Protein AF-A0A379WKR6-F1 (afdb_monomer_lite)

Sequence (77 aa):
MTNYFEFIAREVRELMASLGVTRLVDLIGRTDLLKELDGFTAKQQKLALSRLLETAEPHPVKRCTAPRITRRLITAC

Secondary structure (DSSP, 8-state):
--HHHHHHHHHHHHHHHHTT-S-GGGTTT-GGG--PPPPSSTTTTT---HHHH-----------------S------

InterPro domains:
  IPR013785 Aldolase-type TIM barrel [G3DSA:3.20.20.70] (1-69)

Structure (mmCIF, N/CA/C/O backbone):
data_AF-A0A379WKR6-F1
#
_entry.id   AF-A0A379WKR6-F1
#
loop_
_atom_site.group_PDB
_atom_site.id
_atom_site.type_symbol
_atom_site.label_atom_id
_atom_site.label_alt_id
_atom_site.label_comp_id
_atom_site.label_asym_id
_atom_site.label_entity_id
_atom_site.label_seq_id
_atom_site.pdbx_PDB_ins_code
_atom_site.Cartn_x
_atom_site.Cartn_y
_atom_site.Cartn_z
_atom_site.occupancy
_atom_site.B_iso_or_equiv
_atom_site.auth_seq_id
_atom_site.auth_comp_id
_atom_site.auth_asym_id
_atom_site.auth_atom_id
_atom_site.pdbx_PDB_model_num
ATOM 1 N N . MET A 1 1 ? 15.344 17.372 -5.417 1.00 58.44 1 MET A N 1
ATOM 2 C CA . MET A 1 1 ? 14.270 16.442 -5.002 1.00 58.44 1 MET A CA 1
ATOM 3 C C . MET A 1 1 ? 14.505 15.066 -5.633 1.00 58.44 1 M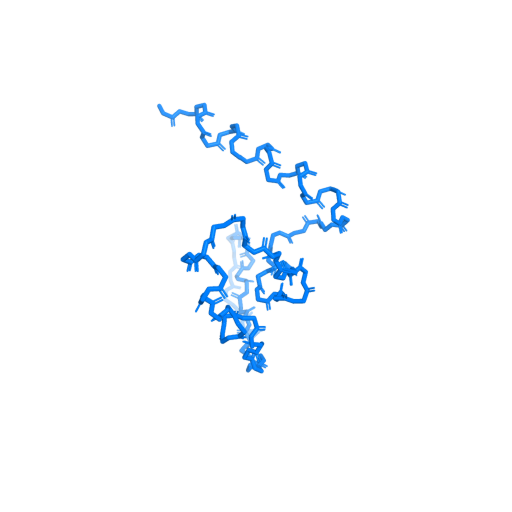ET A C 1
ATOM 5 O O . MET A 1 1 ? 13.687 14.592 -6.402 1.00 58.44 1 MET A O 1
ATOM 9 N N . THR A 1 2 ? 15.658 14.444 -5.376 1.00 71.75 2 THR A N 1
ATOM 10 C CA . THR A 1 2 ? 16.034 13.128 -5.943 1.00 71.75 2 THR A CA 1
ATOM 11 C C . THR A 1 2 ? 15.962 12.033 -4.885 1.00 71.75 2 THR A C 1
ATOM 13 O O . THR A 1 2 ? 15.430 10.960 -5.135 1.00 71.75 2 THR A O 1
ATOM 16 N N . ASN A 1 3 ? 16.385 12.356 -3.664 1.00 83.44 3 ASN A N 1
ATOM 17 C CA . ASN A 1 3 ? 16.553 11.368 -2.602 1.00 83.44 3 ASN A CA 1
ATOM 18 C C . ASN A 1 3 ? 15.221 10.807 -2.072 1.00 83.44 3 ASN A C 1
ATOM 20 O O . ASN A 1 3 ? 15.137 9.623 -1.778 1.00 83.44 3 ASN A O 1
ATOM 24 N N . TYR A 1 4 ? 14.162 11.622 -1.980 1.00 88.62 4 TYR A N 1
ATOM 25 C CA . TYR A 1 4 ? 12.882 11.186 -1.400 1.00 88.62 4 TYR A CA 1
ATOM 26 C C . TYR A 1 4 ? 12.287 9.974 -2.135 1.00 88.62 4 TYR A C 1
ATOM 28 O O . TYR A 1 4 ? 12.001 8.952 -1.520 1.00 88.62 4 TYR A O 1
ATOM 36 N N . PHE A 1 5 ? 12.168 10.050 -3.462 1.00 89.06 5 PHE A N 1
ATOM 37 C CA . PHE A 1 5 ? 11.610 8.952 -4.253 1.00 89.06 5 PHE A CA 1
ATOM 38 C C . PHE A 1 5 ? 12.521 7.723 -4.293 1.00 89.06 5 PHE A C 1
ATOM 40 O O . PHE A 1 5 ? 12.017 6.607 -4.384 1.00 89.06 5 PHE A O 1
ATOM 47 N N . GLU A 1 6 ? 13.840 7.904 -4.195 1.00 88.75 6 GLU A N 1
ATOM 48 C CA . GLU A 1 6 ? 14.783 6.786 -4.132 1.00 88.75 6 GLU A CA 1
ATOM 49 C C . GLU A 1 6 ? 14.630 5.987 -2.832 1.00 88.75 6 GLU A C 1
ATOM 51 O O . GLU A 1 6 ? 14.571 4.756 -2.874 1.00 88.75 6 GLU A O 1
ATOM 56 N N . PHE A 1 7 ? 14.481 6.673 -1.694 1.00 91.56 7 PHE A N 1
ATOM 57 C CA . PHE A 1 7 ? 14.222 6.025 -0.408 1.00 91.56 7 PHE A CA 1
ATOM 58 C C . PHE A 1 7 ? 12.885 5.282 -0.403 1.00 91.56 7 PHE A C 1
ATOM 60 O O . PHE A 1 7 ? 12.856 4.103 -0.054 1.00 91.56 7 PHE A O 1
ATOM 67 N N . ILE A 1 8 ? 11.813 5.924 -0.877 1.00 91.81 8 ILE A N 1
ATOM 68 C CA . ILE A 1 8 ? 10.489 5.292 -0.977 1.00 91.81 8 ILE A CA 1
ATOM 69 C C . ILE A 1 8 ? 10.531 4.072 -1.908 1.00 91.81 8 ILE A C 1
ATOM 71 O O . ILE A 1 8 ? 10.017 3.008 -1.573 1.00 91.81 8 ILE A O 1
ATOM 75 N N . ALA A 1 9 ? 11.183 4.178 -3.069 1.00 91.62 9 ALA A N 1
ATOM 76 C CA . ALA A 1 9 ? 11.297 3.058 -4.001 1.00 91.62 9 ALA A CA 1
ATOM 77 C C . ALA A 1 9 ? 12.102 1.886 -3.419 1.00 91.62 9 ALA A C 1
ATOM 79 O O . ALA A 1 9 ? 11.833 0.732 -3.756 1.00 91.62 9 ALA A O 1
ATOM 80 N N . ARG A 1 10 ? 13.100 2.162 -2.571 1.00 92.88 10 ARG A N 1
ATOM 81 C CA . ARG A 1 10 ? 13.866 1.119 -1.885 1.00 92.88 10 ARG A CA 1
ATOM 82 C C . ARG A 1 10 ? 13.013 0.393 -0.846 1.00 92.88 10 ARG A C 1
ATOM 84 O O . ARG A 1 10 ? 12.951 -0.829 -0.903 1.00 92.88 10 ARG A O 1
ATOM 91 N N . GLU A 1 11 ? 12.303 1.129 0.002 1.00 93.50 11 GLU A N 1
ATOM 92 C CA . GLU A 1 11 ? 11.403 0.560 1.014 1.00 93.50 11 GLU A CA 1
ATOM 93 C C . GLU A 1 11 ? 10.316 -0.321 0.377 1.00 93.50 11 GLU A C 1
ATOM 95 O O . GLU A 1 11 ? 10.118 -1.468 0.775 1.00 93.50 11 GLU A O 1
ATOM 100 N N . VAL A 1 12 ? 9.675 0.154 -0.696 1.00 92.25 12 VAL A N 1
ATOM 101 C CA . VAL A 1 12 ? 8.665 -0.636 -1.419 1.00 92.25 12 VAL A CA 1
ATOM 102 C C . VAL A 1 12 ? 9.256 -1.939 -1.970 1.00 92.25 12 VAL A C 1
ATOM 104 O O . VAL A 1 12 ? 8.602 -2.978 -1.904 1.00 92.25 12 VAL A O 1
ATOM 107 N N . ARG A 1 13 ? 10.498 -1.929 -2.478 1.00 92.38 13 ARG A N 1
ATOM 108 C CA . ARG A 1 13 ? 11.164 -3.154 -2.959 1.00 92.38 13 ARG A CA 1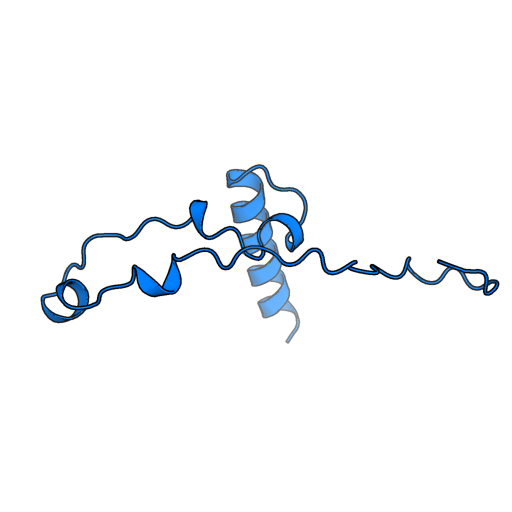
ATOM 109 C C . ARG A 1 13 ? 11.458 -4.149 -1.836 1.00 92.38 13 ARG A C 1
ATOM 111 O O . ARG A 1 13 ? 11.336 -5.349 -2.064 1.00 92.38 13 ARG A O 1
ATOM 118 N N . GLU A 1 14 ? 11.816 -3.678 -0.648 1.00 93.12 14 GLU A N 1
ATOM 119 C CA . GLU A 1 14 ? 12.046 -4.532 0.527 1.00 93.12 14 GLU A CA 1
ATOM 120 C C . GLU A 1 14 ? 10.738 -5.191 1.007 1.00 93.12 14 GLU A C 1
ATOM 122 O O . GLU A 1 14 ? 10.698 -6.397 1.273 1.00 93.12 14 GLU A O 1
ATOM 127 N N . LEU A 1 15 ? 9.634 -4.437 1.014 1.00 91.69 15 LEU A N 1
ATOM 128 C CA . LEU A 1 15 ? 8.298 -4.971 1.302 1.00 91.69 15 LEU A CA 1
ATOM 129 C C . LEU A 1 15 ? 7.856 -5.999 0.248 1.00 91.69 15 LEU A C 1
ATOM 131 O O . LEU A 1 15 ? 7.361 -7.073 0.590 1.00 91.69 15 LEU A O 1
ATOM 135 N N . MET A 1 16 ? 8.085 -5.711 -1.036 1.00 90.25 16 MET A N 1
ATOM 136 C CA . MET A 1 16 ? 7.797 -6.646 -2.128 1.00 90.25 16 MET A CA 1
ATOM 137 C C . MET A 1 16 ? 8.609 -7.943 -2.018 1.00 90.25 16 MET A C 1
ATOM 139 O O . MET A 1 16 ? 8.064 -9.019 -2.269 1.00 90.25 16 MET A O 1
ATOM 143 N N . ALA A 1 17 ? 9.878 -7.861 -1.606 1.00 91.06 17 ALA A N 1
ATOM 144 C CA . ALA A 1 17 ? 10.722 -9.031 -1.379 1.00 91.06 17 ALA A CA 1
A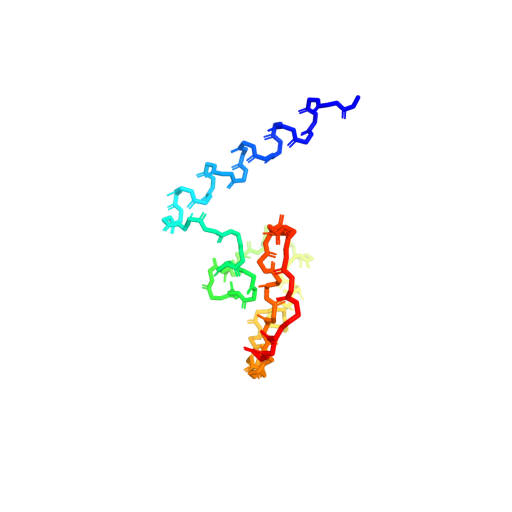TOM 145 C C . ALA A 1 17 ? 10.183 -9.909 -0.240 1.00 91.06 17 ALA A C 1
ATOM 147 O O . ALA A 1 17 ? 10.150 -11.130 -0.375 1.00 91.06 17 ALA A O 1
ATOM 148 N N . SER A 1 18 ? 9.684 -9.291 0.834 1.00 89.50 18 SER A N 1
ATOM 149 C CA . SER A 1 18 ? 9.059 -9.999 1.963 1.00 89.50 18 SER A CA 1
ATOM 150 C C . SER A 1 18 ? 7.774 -10.733 1.557 1.00 89.50 18 SER A C 1
ATOM 152 O O . SER A 1 18 ? 7.471 -11.799 2.084 1.00 89.50 18 SER A O 1
ATOM 154 N N . LEU A 1 19 ? 7.038 -10.185 0.587 1.00 87.38 19 LEU A N 1
ATOM 155 C CA . LEU A 1 19 ? 5.832 -10.789 0.011 1.00 87.38 19 LEU A CA 1
ATOM 156 C C . LEU A 1 19 ? 6.128 -11.795 -1.119 1.00 87.38 19 LEU A C 1
ATOM 158 O O . LEU A 1 19 ? 5.205 -12.444 -1.610 1.00 87.38 19 LEU A O 1
ATOM 162 N N . GLY A 1 20 ? 7.385 -11.917 -1.563 1.00 89.00 20 GLY A N 1
ATOM 163 C CA . GLY A 1 20 ? 7.781 -12.791 -2.672 1.00 89.00 20 GLY A CA 1
ATOM 164 C C . GLY A 1 20 ? 7.308 -12.322 -4.054 1.00 89.00 20 GLY A C 1
ATOM 165 O O . GLY A 1 20 ? 7.189 -13.137 -4.969 1.00 89.00 20 GLY A O 1
ATOM 166 N N . VAL A 1 21 ? 7.021 -11.026 -4.231 1.00 85.75 21 VAL A N 1
ATOM 167 C CA . VAL A 1 21 ? 6.486 -10.474 -5.487 1.00 85.75 21 VAL A CA 1
ATOM 168 C C . VAL A 1 21 ? 7.550 -9.689 -6.248 1.00 85.75 21 VAL A C 1
ATOM 170 O O . VAL A 1 21 ? 8.238 -8.834 -5.698 1.00 85.75 21 VAL A O 1
ATOM 173 N N . THR A 1 22 ? 7.665 -9.945 -7.552 1.00 84.94 22 THR A N 1
ATOM 174 C CA . THR A 1 22 ? 8.693 -9.336 -8.412 1.00 84.94 22 THR A CA 1
ATOM 175 C C . THR A 1 22 ? 8.224 -8.067 -9.122 1.00 84.94 22 THR A C 1
ATOM 177 O O . THR A 1 22 ? 9.051 -7.220 -9.464 1.00 84.94 22 THR A O 1
ATOM 180 N N . ARG A 1 23 ? 6.911 -7.892 -9.342 1.00 84.56 23 ARG A N 1
ATOM 181 C CA . ARG A 1 23 ? 6.351 -6.722 -10.035 1.00 84.56 23 ARG A CA 1
ATOM 182 C C . ARG A 1 23 ? 5.219 -6.090 -9.240 1.00 84.56 23 ARG A C 1
ATOM 184 O O . ARG A 1 23 ? 4.288 -6.764 -8.818 1.00 84.56 23 ARG A O 1
ATOM 191 N N . LEU A 1 24 ? 5.247 -4.762 -9.128 1.00 84.69 24 LEU A N 1
ATOM 192 C CA . LEU A 1 24 ? 4.217 -4.004 -8.411 1.00 84.69 24 LEU A CA 1
ATOM 193 C C . LEU A 1 24 ? 2.815 -4.201 -9.013 1.00 84.69 24 LEU A C 1
ATOM 195 O O . LEU A 1 24 ? 1.830 -4.209 -8.286 1.00 84.69 24 LEU A O 1
ATOM 199 N N . VAL A 1 25 ? 2.723 -4.413 -10.331 1.00 82.69 25 VAL A N 1
ATOM 200 C CA . VAL A 1 25 ? 1.448 -4.655 -11.030 1.00 82.69 25 VAL A CA 1
ATOM 201 C C . VAL A 1 25 ? 0.705 -5.895 -10.535 1.00 82.69 25 VAL A C 1
ATOM 203 O O . VAL A 1 25 ? -0.516 -5.924 -10.630 1.00 82.69 25 VAL A O 1
ATOM 206 N N . ASP A 1 26 ? 1.419 -6.876 -9.978 1.00 80.62 26 ASP A N 1
ATOM 207 C CA . ASP A 1 26 ? 0.836 -8.126 -9.476 1.00 80.62 26 ASP A CA 1
ATOM 208 C C . ASP A 1 26 ? 0.211 -7.956 -8.075 1.00 80.62 26 ASP A C 1
ATOM 210 O O . ASP A 1 26 ? -0.498 -8.839 -7.594 1.00 80.62 26 ASP A O 1
ATOM 214 N N . LEU A 1 27 ? 0.455 -6.814 -7.420 1.00 81.19 27 LEU A N 1
ATOM 215 C CA . LEU A 1 27 ? -0.140 -6.441 -6.132 1.00 81.19 27 LEU A CA 1
ATOM 216 C C . LEU A 1 27 ? -1.398 -5.573 -6.289 1.00 81.19 27 LEU A C 1
ATOM 218 O O . LEU A 1 27 ? -2.203 -5.482 -5.363 1.00 81.19 27 LEU A O 1
ATOM 222 N N . ILE A 1 28 ? -1.582 -4.920 -7.441 1.00 81.88 28 ILE A N 1
ATOM 223 C CA . ILE A 1 28 ? -2.687 -3.978 -7.651 1.00 81.88 28 ILE A CA 1
ATOM 224 C C . ILE A 1 28 ? -4.011 -4.748 -7.696 1.00 81.88 28 ILE A C 1
ATOM 226 O O . ILE A 1 28 ? -4.229 -5.562 -8.589 1.00 81.88 28 ILE A O 1
ATOM 230 N N . GLY A 1 29 ? -4.906 -4.451 -6.752 1.00 76.06 29 GLY A N 1
ATOM 231 C CA . GLY A 1 29 ? -6.238 -5.058 -6.668 1.00 76.06 29 GLY A CA 1
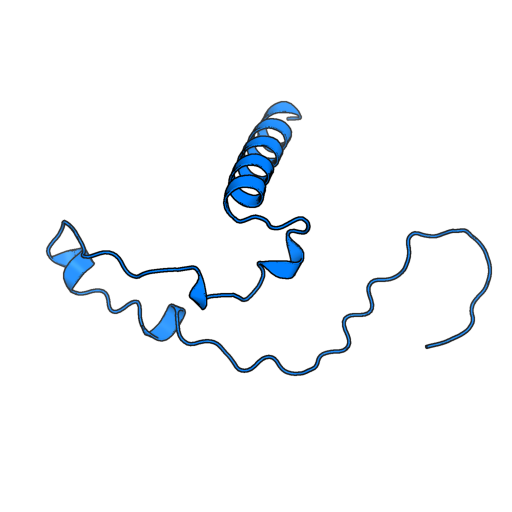ATOM 232 C C . GLY A 1 29 ? -6.320 -6.333 -5.824 1.00 76.06 29 GLY A C 1
ATOM 233 O O . GLY A 1 29 ? -7.415 -6.856 -5.655 1.00 76.06 29 GLY A O 1
ATOM 234 N N . ARG A 1 30 ? -5.209 -6.818 -5.250 1.00 75.25 30 ARG A N 1
ATOM 235 C CA . ARG A 1 30 ? -5.226 -7.944 -4.301 1.00 75.25 30 ARG A CA 1
ATOM 236 C C . ARG A 1 30 ? -5.564 -7.462 -2.891 1.00 75.25 30 ARG A C 1
ATOM 238 O O . ARG A 1 30 ? -4.665 -7.230 -2.084 1.00 75.25 30 ARG A O 1
ATOM 245 N N . THR A 1 31 ? -6.853 -7.318 -2.589 1.00 75.69 31 THR A N 1
ATOM 246 C CA . THR A 1 31 ? -7.317 -6.986 -1.229 1.00 75.69 31 THR A CA 1
ATOM 247 C C . THR A 1 31 ? -7.189 -8.159 -0.253 1.00 75.69 31 THR A C 1
ATOM 249 O O . THR A 1 31 ? -7.167 -7.926 0.949 1.00 75.69 31 THR A O 1
ATOM 252 N N . ASP A 1 32 ? -6.969 -9.390 -0.735 1.00 73.69 32 ASP A N 1
ATOM 253 C CA . ASP A 1 32 ? -6.772 -10.589 0.104 1.00 73.69 32 ASP A CA 1
ATOM 254 C C . ASP A 1 32 ? -5.527 -10.529 1.006 1.00 73.69 32 ASP A C 1
ATOM 256 O O . ASP A 1 32 ? -5.417 -11.262 1.986 1.00 73.69 32 ASP A O 1
ATOM 260 N N . LEU A 1 33 ? -4.551 -9.683 0.659 1.00 74.69 33 LEU A N 1
ATOM 261 C CA . LEU A 1 33 ? -3.321 -9.498 1.437 1.00 74.69 33 LEU A CA 1
ATOM 262 C C . LEU A 1 33 ? -3.511 -8.534 2.620 1.00 74.69 33 LEU A C 1
ATOM 264 O O . LEU A 1 33 ? -2.589 -8.349 3.415 1.00 74.69 33 LEU A O 1
ATOM 268 N N . LEU A 1 34 ? -4.680 -7.901 2.729 1.00 78.69 34 LEU A N 1
ATOM 269 C CA . LEU A 1 34 ? -5.002 -6.931 3.766 1.00 78.69 34 LEU A CA 1
ATOM 270 C C . LEU A 1 34 ? -5.905 -7.589 4.808 1.00 78.69 34 LEU A C 1
ATOM 272 O O . LEU A 1 34 ? -6.960 -8.130 4.490 1.00 78.69 34 LEU A O 1
ATOM 276 N N . LYS A 1 35 ? -5.494 -7.510 6.074 1.00 74.75 35 LYS A N 1
ATOM 277 C CA . LYS A 1 35 ? -6.299 -7.955 7.210 1.00 74.75 35 LYS A CA 1
ATOM 278 C C . LYS A 1 35 ? -6.756 -6.743 8.009 1.00 74.75 35 LYS A C 1
ATOM 280 O O . LYS A 1 35 ? -5.941 -5.889 8.355 1.00 74.75 35 LYS A O 1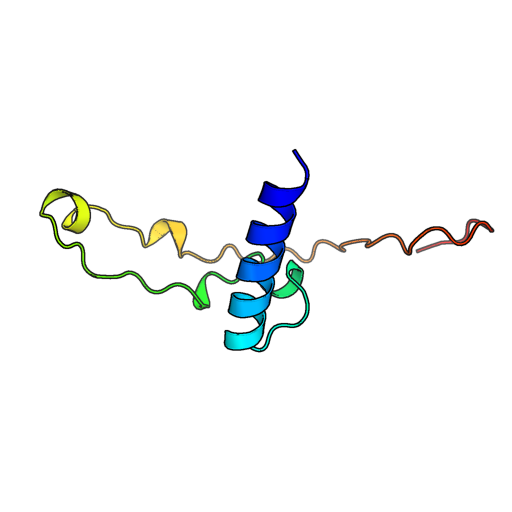
ATOM 285 N N . GLU A 1 36 ? -8.046 -6.689 8.320 1.00 74.38 36 GLU A N 1
ATOM 286 C CA . GLU A 1 36 ? -8.586 -5.713 9.263 1.00 74.38 36 GLU A CA 1
ATOM 287 C C . GLU A 1 36 ? -8.009 -5.994 10.659 1.00 74.38 36 GLU A C 1
ATOM 289 O O . GLU A 1 36 ? -8.045 -7.125 11.151 1.00 74.38 36 GLU A O 1
ATOM 294 N N . LEU A 1 37 ? -7.394 -4.975 11.258 1.00 78.69 37 LEU A N 1
ATOM 295 C CA . LEU A 1 37 ? -6.866 -5.031 12.617 1.00 78.69 37 LEU A CA 1
ATOM 296 C C . LEU A 1 37 ? -7.870 -4.380 13.566 1.00 78.69 37 LEU A C 1
ATOM 298 O O . LEU A 1 37 ? -8.475 -3.363 13.224 1.00 78.69 37 LEU A O 1
ATOM 302 N N . ASP A 1 38 ? -8.001 -4.937 14.769 1.00 70.19 38 ASP A N 1
ATOM 303 C CA . ASP A 1 38 ? -8.891 -4.388 15.786 1.00 70.19 38 ASP A CA 1
ATOM 304 C C . ASP A 1 38 ? -8.442 -2.978 16.192 1.00 70.19 38 ASP A C 1
ATOM 306 O O . ASP A 1 38 ? -7.278 -2.728 16.521 1.00 70.19 38 ASP A O 1
ATOM 310 N N . GLY A 1 39 ? -9.378 -2.028 16.152 1.00 71.75 39 GLY A N 1
ATOM 311 C CA . GLY A 1 39 ? -9.104 -0.639 16.499 1.00 71.75 39 GLY A CA 1
ATOM 312 C C . GLY A 1 39 ? -8.714 -0.477 17.971 1.00 71.75 39 GLY A C 1
ATOM 313 O O . GLY A 1 39 ? -9.392 -0.986 18.865 1.00 71.75 39 GLY A O 1
ATOM 314 N N . PHE A 1 40 ? -7.669 0.311 18.236 1.00 73.75 40 PHE A N 1
ATOM 315 C CA . PHE A 1 40 ? -7.224 0.634 19.599 1.00 73.75 40 PHE A CA 1
ATOM 316 C C . PHE A 1 40 ? -8.119 1.671 20.294 1.00 73.75 40 PHE A C 1
ATOM 318 O O . PHE A 1 40 ? -8.104 1.793 21.516 1.00 73.75 40 PHE A O 1
ATOM 325 N N . THR A 1 41 ? -8.900 2.439 19.529 1.00 78.38 41 THR A N 1
ATOM 326 C CA . THR A 1 41 ? -9.781 3.495 20.049 1.00 78.38 41 THR A CA 1
ATOM 327 C C . THR A 1 41 ? -11.249 3.219 19.725 1.00 78.38 41 THR A C 1
ATOM 329 O O . THR A 1 41 ? -11.573 2.681 18.666 1.00 78.38 41 THR A O 1
ATOM 332 N N . ALA A 1 42 ? -12.163 3.678 20.585 1.00 71.38 42 ALA A N 1
ATOM 333 C CA . ALA A 1 42 ? -13.610 3.492 20.409 1.00 71.38 42 ALA A CA 1
ATOM 334 C C . ALA A 1 42 ? -14.159 4.053 19.076 1.00 71.38 42 ALA A C 1
ATOM 336 O O . ALA A 1 42 ? -15.165 3.571 18.562 1.00 71.38 42 ALA A O 1
ATOM 337 N N . LYS A 1 43 ? -13.496 5.063 18.487 1.00 72.25 43 LYS A N 1
ATOM 338 C CA . LYS A 1 43 ? -13.860 5.599 17.163 1.00 72.25 43 LYS A CA 1
ATOM 339 C C . LYS A 1 43 ? -13.412 4.687 16.019 1.00 72.25 43 LYS A C 1
ATOM 341 O O . LYS A 1 43 ? -14.141 4.562 15.043 1.00 72.25 43 LYS A O 1
ATOM 346 N N . GLN A 1 44 ? -12.245 4.052 16.143 1.00 73.25 44 GLN A N 1
ATOM 347 C CA . GLN A 1 44 ? -11.731 3.100 15.152 1.00 73.25 44 GLN A CA 1
ATOM 348 C C . GLN A 1 44 ? -12.526 1.792 15.173 1.00 73.25 44 GLN A C 1
ATOM 350 O O . GLN A 1 44 ? -12.821 1.258 14.116 1.00 73.25 44 GLN A O 1
ATOM 355 N N . GLN A 1 45 ? -12.961 1.332 16.351 1.00 71.12 45 GLN A N 1
ATOM 356 C CA . GLN A 1 45 ? -13.796 0.129 16.493 1.00 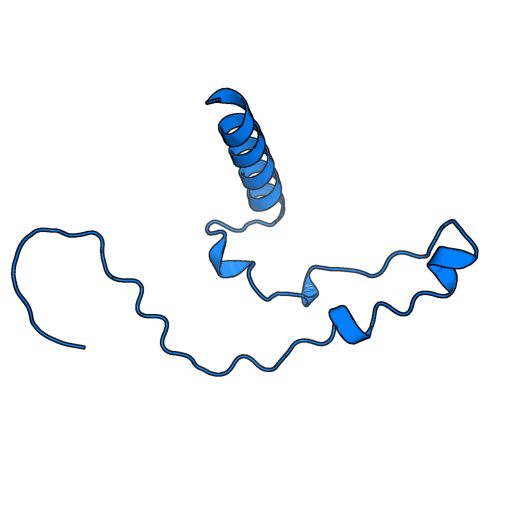71.12 45 GLN A CA 1
ATOM 357 C C . GLN A 1 45 ? -15.188 0.260 15.858 1.00 71.12 45 GLN A C 1
ATOM 359 O O . GLN A 1 45 ? -15.831 -0.740 15.564 1.00 71.12 45 GLN A O 1
ATOM 364 N N . LYS A 1 46 ? -15.671 1.491 15.650 1.00 75.00 46 LYS A N 1
ATOM 365 C CA . LYS A 1 46 ? -16.953 1.755 14.981 1.00 75.00 46 LYS A CA 1
ATOM 366 C C . LYS A 1 46 ? -16.817 1.855 13.454 1.00 75.00 46 LYS A C 1
ATOM 368 O O . LYS A 1 46 ? -17.823 2.018 12.764 1.00 75.00 46 LYS A O 1
ATOM 373 N N . LEU A 1 47 ? -15.598 1.803 12.918 1.00 73.50 47 LEU A N 1
ATOM 374 C CA . LEU A 1 47 ? -15.355 1.895 11.486 1.00 73.50 47 LEU A CA 1
ATOM 375 C C . LEU A 1 47 ? -15.430 0.494 10.874 1.00 73.50 47 LEU A C 1
ATOM 377 O O . LEU A 1 47 ? -14.606 -0.352 11.184 1.00 73.50 47 LEU A O 1
ATOM 381 N N . ALA A 1 48 ? -16.416 0.257 10.011 1.00 73.06 48 ALA A N 1
ATOM 382 C CA . ALA A 1 48 ? -16.516 -0.993 9.264 1.00 73.06 48 ALA A CA 1
ATOM 383 C C . ALA A 1 48 ? -15.715 -0.871 7.958 1.00 73.06 48 ALA A C 1
ATOM 385 O O . ALA A 1 48 ? -16.164 -0.197 7.025 1.00 73.06 48 ALA A O 1
ATOM 386 N N . LEU A 1 49 ? -14.536 -1.500 7.878 1.00 73.31 49 LEU A N 1
ATOM 387 C CA . LEU A 1 49 ? -13.686 -1.467 6.677 1.00 73.31 49 LEU A CA 1
ATOM 388 C C . LEU A 1 49 ? -14.043 -2.556 5.659 1.00 73.31 49 LEU A C 1
ATOM 390 O O . LEU A 1 49 ? -13.474 -2.592 4.568 1.00 73.31 49 LEU A O 1
ATOM 394 N N . SER A 1 50 ? -15.036 -3.391 5.968 1.00 71.62 50 SER A N 1
ATOM 395 C CA . SER A 1 50 ? -15.464 -4.523 5.142 1.00 71.62 50 SER A CA 1
ATOM 396 C C . SER A 1 50 ? -15.773 -4.122 3.691 1.00 71.62 50 SER A C 1
ATOM 398 O O . SER A 1 50 ? -15.383 -4.826 2.769 1.00 71.62 50 SER A O 1
ATOM 400 N N . ARG A 1 51 ? -16.359 -2.934 3.467 1.00 72.81 51 ARG A N 1
ATOM 401 C CA . ARG A 1 51 ? -16.659 -2.395 2.123 1.00 72.81 51 ARG A CA 1
ATOM 402 C C . ARG A 1 51 ? -15.431 -2.054 1.276 1.00 72.81 51 ARG A C 1
ATOM 404 O O . ARG A 1 51 ? -15.545 -1.982 0.060 1.00 72.81 51 ARG A O 1
ATOM 411 N N . LEU A 1 52 ? -14.281 -1.798 1.897 1.00 72.69 52 LEU A N 1
ATOM 412 C CA . LEU A 1 52 ? -13.027 -1.507 1.190 1.00 72.69 52 LEU A CA 1
ATOM 413 C C . LEU A 1 52 ? -12.247 -2.782 0.853 1.00 72.69 52 LEU A C 1
ATOM 415 O O . LEU A 1 52 ? -11.408 -2.762 -0.044 1.00 72.69 52 LEU A O 1
ATOM 419 N N . LEU A 1 53 ? -12.512 -3.867 1.585 1.00 68.81 53 LEU A N 1
ATOM 420 C CA . LEU A 1 53 ? -11.906 -5.178 1.363 1.00 68.81 53 LEU A CA 1
ATOM 421 C C . LEU A 1 53 ? -12.705 -6.030 0.368 1.00 68.81 53 LEU A C 1
ATOM 423 O O . LEU A 1 53 ? -12.148 -6.984 -0.171 1.00 68.81 53 LEU A O 1
ATOM 427 N N . GLU A 1 54 ? -13.968 -5.668 0.097 1.00 69.31 54 GLU A N 1
ATOM 428 C CA . GLU A 1 54 ? -14.800 -6.255 -0.960 1.00 69.31 54 GLU A CA 1
ATOM 429 C C . GLU A 1 54 ? -14.068 -6.174 -2.313 1.00 69.31 54 GLU A C 1
ATOM 431 O O . GLU A 1 54 ? -13.907 -5.108 -2.912 1.00 69.31 54 GLU A O 1
ATOM 436 N N . THR A 1 55 ? -13.593 -7.325 -2.788 1.00 57.06 55 THR A N 1
ATOM 437 C CA . THR A 1 55 ? -12.921 -7.473 -4.076 1.00 57.06 55 THR A CA 1
ATOM 438 C C . THR A 1 55 ? -13.939 -7.233 -5.188 1.00 57.06 55 THR A C 1
ATOM 440 O O . THR A 1 55 ? -14.900 -7.985 -5.342 1.00 57.06 55 THR A O 1
ATOM 443 N N . ALA A 1 56 ? -13.754 -6.177 -5.978 1.00 58.31 56 ALA A N 1
ATOM 444 C CA . ALA A 1 56 ? -14.511 -6.021 -7.213 1.00 58.31 56 ALA A CA 1
ATOM 445 C C . ALA A 1 56 ? -14.027 -7.082 -8.212 1.00 58.31 56 ALA A C 1
ATOM 447 O O . ALA A 1 56 ? -12.833 -7.134 -8.516 1.00 58.31 56 ALA A O 1
ATOM 448 N N . GLU A 1 57 ? -14.943 -7.915 -8.713 1.00 57.41 57 GLU A N 1
ATOM 449 C CA . GLU A 1 57 ? -14.656 -8.917 -9.745 1.00 57.41 57 GLU A CA 1
ATOM 450 C C . GLU A 1 57 ? -13.845 -8.282 -10.891 1.00 57.41 57 GLU A C 1
ATOM 452 O O . GLU A 1 57 ? -14.296 -7.299 -11.502 1.00 57.41 57 GLU A O 1
ATOM 457 N N . PRO A 1 58 ? -12.636 -8.791 -11.187 1.00 58.12 58 PRO A N 1
ATOM 458 C CA . PRO A 1 58 ? -11.778 -8.197 -12.192 1.00 58.12 58 PRO A CA 1
ATOM 459 C C . PRO A 1 58 ? -12.409 -8.417 -13.567 1.00 58.12 58 PRO A C 1
ATOM 461 O O . PRO A 1 58 ? -12.384 -9.515 -14.120 1.00 58.12 58 PRO A O 1
ATOM 464 N N . HIS A 1 59 ? -12.959 -7.353 -14.155 1.00 54.44 59 HIS A N 1
ATOM 465 C CA . HIS A 1 59 ? -13.320 -7.378 -15.568 1.00 54.44 59 HIS A CA 1
ATOM 466 C C . HIS A 1 59 ? -12.057 -7.693 -16.381 1.00 54.44 59 HIS A C 1
ATOM 468 O O . HIS A 1 59 ? -11.030 -7.042 -16.149 1.00 54.44 59 HIS A O 1
ATOM 474 N N . PRO A 1 60 ? -12.100 -8.646 -17.334 1.00 54.38 60 PRO A N 1
ATOM 475 C CA . PRO A 1 60 ? -10.959 -9.003 -18.168 1.00 54.38 60 PRO A CA 1
ATOM 476 C C . PRO A 1 60 ? -10.682 -7.873 -19.166 1.00 54.38 60 PRO A C 1
ATOM 478 O O . PRO A 1 60 ? -10.951 -7.960 -20.363 1.00 54.38 60 PRO A O 1
ATOM 481 N N . VAL A 1 61 ? -10.153 -6.764 -18.658 1.00 58.38 61 VAL A N 1
ATOM 482 C CA . VAL A 1 61 ? -9.631 -5.674 -19.463 1.00 58.38 61 VAL A CA 1
ATOM 483 C C . VAL A 1 61 ? -8.274 -6.122 -19.981 1.00 58.38 61 VAL A C 1
ATOM 485 O O . VAL A 1 61 ? -7.335 -6.382 -19.228 1.00 58.38 61 VAL A O 1
ATOM 488 N N . LYS A 1 62 ? -8.181 -6.252 -21.302 1.00 60.81 62 LYS A N 1
ATOM 489 C CA . LYS A 1 62 ? -6.930 -6.517 -22.009 1.00 60.81 62 LYS A CA 1
ATOM 490 C C . LYS A 1 62 ? -5.989 -5.347 -21.720 1.00 60.81 62 LYS A C 1
ATOM 492 O O . LYS A 1 62 ? -6.137 -4.268 -22.288 1.00 60.81 62 LYS A O 1
ATOM 497 N N . ARG A 1 63 ? -5.057 -5.518 -20.781 1.00 56.94 63 ARG A N 1
ATOM 498 C CA . ARG A 1 63 ? -4.071 -4.485 -20.461 1.00 56.94 63 ARG A CA 1
ATOM 499 C C . ARG A 1 63 ? -2.970 -4.551 -21.511 1.00 56.94 63 ARG A C 1
ATOM 501 O O . ARG A 1 63 ? -2.032 -5.329 -21.376 1.00 56.94 63 ARG A O 1
ATOM 508 N N . CYS A 1 64 ? -3.082 -3.736 -22.555 1.00 56.06 64 CYS A N 1
ATOM 509 C CA . CYS A 1 64 ? -1.993 -3.539 -23.504 1.00 56.06 64 CYS A CA 1
ATOM 510 C C . CYS A 1 64 ? -0.840 -2.824 -22.789 1.00 56.06 64 CYS A C 1
ATOM 512 O O . CYS A 1 64 ? -0.795 -1.597 -22.717 1.00 56.06 64 CYS A O 1
ATOM 514 N N . THR A 1 65 ? 0.101 -3.576 -22.225 1.00 60.03 65 THR A N 1
ATOM 515 C CA . THR A 1 65 ? 1.418 -3.028 -21.905 1.00 60.03 65 THR A CA 1
ATOM 516 C C . THR A 1 65 ? 2.158 -2.865 -23.222 1.00 60.03 65 THR A C 1
ATOM 518 O O . THR A 1 65 ? 2.669 -3.842 -23.764 1.00 60.03 65 THR A O 1
ATOM 521 N N . ALA A 1 66 ? 2.170 -1.647 -23.767 1.00 51.31 66 ALA A N 1
ATOM 522 C CA . ALA A 1 66 ? 2.961 -1.344 -24.951 1.00 51.31 66 ALA A CA 1
ATOM 523 C C . ALA A 1 66 ? 4.431 -1.725 -24.681 1.00 51.31 66 ALA A C 1
ATOM 525 O O . ALA A 1 66 ? 5.003 -1.259 -23.686 1.00 51.31 66 ALA A O 1
ATOM 526 N N . PRO A 1 67 ? 5.054 -2.581 -25.510 1.00 52.38 67 PRO A N 1
ATOM 527 C CA . PRO A 1 67 ? 6.465 -2.869 -25.375 1.00 52.38 67 PRO A CA 1
ATOM 528 C C . PRO A 1 67 ? 7.252 -1.585 -25.635 1.00 52.38 67 PRO A C 1
ATOM 530 O O . PRO A 1 67 ? 6.968 -0.807 -26.547 1.00 52.38 67 PRO A O 1
ATOM 533 N N . ARG A 1 68 ? 8.236 -1.366 -24.765 1.00 46.72 68 ARG A N 1
ATOM 534 C CA . ARG A 1 68 ? 9.247 -0.316 -24.836 1.00 46.72 68 ARG A CA 1
ATOM 535 C C . ARG A 1 68 ? 9.739 -0.182 -26.279 1.00 46.72 68 ARG A C 1
ATOM 537 O O . ARG A 1 68 ? 10.296 -1.125 -26.823 1.00 46.72 68 ARG A O 1
ATOM 544 N N . ILE A 1 69 ? 9.503 0.994 -26.854 1.00 53.72 69 ILE A N 1
ATOM 545 C CA . ILE A 1 69 ? 9.852 1.415 -28.212 1.00 53.72 69 ILE A CA 1
ATOM 546 C C . ILE A 1 69 ? 11.253 0.906 -28.600 1.00 53.72 69 ILE A C 1
ATOM 548 O O . ILE A 1 69 ? 12.262 1.540 -28.299 1.00 53.72 69 ILE A O 1
ATOM 552 N N . THR A 1 70 ? 11.324 -0.215 -29.316 1.00 47.16 70 THR A N 1
ATOM 553 C CA . THR A 1 70 ? 12.285 -0.377 -30.402 1.00 47.16 70 THR A CA 1
ATOM 554 C C . THR A 1 70 ? 11.615 0.208 -31.633 1.00 47.16 70 THR A C 1
ATOM 556 O O . THR A 1 70 ? 10.531 -0.182 -32.059 1.00 47.16 70 THR A O 1
ATOM 559 N N . ARG A 1 71 ? 12.237 1.256 -32.160 1.00 53.88 71 ARG A N 1
ATOM 560 C CA . ARG A 1 71 ? 11.791 2.003 -33.329 1.00 53.88 71 ARG A CA 1
ATOM 561 C C . ARG A 1 71 ? 11.801 1.093 -34.563 1.00 53.88 71 ARG A C 1
ATOM 563 O O . ARG A 1 71 ? 12.804 1.076 -35.266 1.00 53.88 71 ARG A O 1
ATOM 570 N N . ARG A 1 72 ? 10.708 0.374 -34.845 1.00 49.41 72 ARG A N 1
ATOM 571 C CA . ARG A 1 72 ? 10.255 0.030 -36.207 1.00 49.41 72 ARG A CA 1
ATOM 572 C C . ARG A 1 72 ? 8.925 -0.731 -36.212 1.00 49.41 72 ARG A C 1
ATOM 574 O O . ARG A 1 72 ? 8.815 -1.796 -35.632 1.00 49.41 72 ARG A O 1
ATOM 581 N N . LEU A 1 73 ? 8.001 -0.158 -36.986 1.00 47.41 73 LEU A N 1
ATOM 582 C CA . LEU A 1 73 ? 6.852 -0.770 -37.659 1.00 47.41 73 LEU A CA 1
ATOM 583 C C . LEU A 1 73 ? 5.760 -1.427 -36.795 1.00 47.41 73 LEU A C 1
ATOM 585 O O . LEU A 1 73 ? 5.823 -2.589 -36.423 1.00 47.41 73 LEU A O 1
ATOM 589 N N . ILE A 1 74 ? 4.695 -0.651 -36.580 1.00 60.28 74 ILE A N 1
ATOM 590 C CA . ILE A 1 74 ? 3.326 -0.942 -37.048 1.00 60.28 74 ILE A CA 1
ATOM 591 C C . ILE A 1 74 ? 3.128 -2.395 -37.533 1.00 60.28 74 ILE A C 1
ATOM 593 O O . ILE A 1 74 ? 3.584 -2.721 -38.625 1.00 60.28 74 ILE A O 1
ATOM 597 N N . THR A 1 75 ? 2.441 -3.222 -36.736 1.00 42.19 75 THR A N 1
ATOM 598 C CA . THR A 1 75 ? 1.548 -4.366 -37.076 1.00 42.19 75 THR A CA 1
ATOM 599 C C . THR A 1 75 ? 1.254 -5.057 -35.735 1.00 42.19 75 THR A C 1
ATOM 601 O O . THR A 1 75 ? 2.144 -5.648 -35.143 1.00 42.19 75 THR A O 1
ATOM 604 N N . ALA A 1 76 ? 0.171 -4.670 -35.063 1.00 45.53 76 ALA A N 1
ATOM 605 C CA . ALA A 1 76 ? -1.132 -5.347 -35.046 1.00 45.53 76 ALA A CA 1
ATOM 606 C C . ALA A 1 76 ? -1.252 -6.324 -33.863 1.00 45.53 76 ALA A C 1
ATOM 608 O O . ALA A 1 76 ? -0.499 -7.283 -33.787 1.00 45.53 76 ALA A O 1
ATOM 609 N N . CYS A 1 77 ? -2.249 -6.024 -33.023 1.00 38.31 77 CYS A N 1
ATOM 610 C CA . CYS A 1 77 ? -2.868 -6.820 -31.958 1.00 38.31 77 CYS A CA 1
ATOM 611 C C . CYS A 1 77 ? -1.994 -7.395 -30.832 1.00 38.31 77 CYS A C 1
ATOM 613 O O . CYS A 1 77 ? -1.119 -8.243 -31.090 1.00 38.31 77 CYS A O 1
#

Radius of gyration: 19.11 Å; chains: 1; bounding box: 34×29×58 Å

pLDDT: mean 72.19, std 14.76, range [38.31, 93.5]

Organism: Salmonella enterica I (NCBI:txid59201)

Foldseek 3Di:
DPVPVVVVVVVVVVVCVVVVHDDPVVVPQPLVVDDDDQDPDPVSNPDDCVVVSPRDDDDPDPPPPDPDDPDDDDDDD